Protein AF-A0A7C7QAI0-F1 (afdb_monomer)

Foldseek 3Di:
DLLVVLVVCLVVFQLLSSLVSLLVLLQVLLQVLCCVPVVDRDPDSQSLVSCVVVVHDPLLNVLSVLSGCCVQCVVCVVPDDDDSSVSGGSVSSVSSSVSSVVSNVRSVVSVVD

Sequence (113 aa):
EDLETARVLLEAERYYASVFFSQQAAEKALKALYVHKRRELPKTHNLVELAIDLEASERVMEAAQELTPNYLVTRYVNAAAGVPAQMYNSRSAKMHLDCAEAVMQWTRKSLLK

Secondary structure (DSSP, 8-state):
-HHHHHHHHHHTT-HHHHHHHHHHHHHHHHHHHHHHHHSS------HHHHHHHTT--HHHHHHHHHHSTHHHHHHHTTS----GGGS--HHHHHHHHHHHHHHHHHHHHHH--

Structure (mmCIF, N/CA/C/O backbone):
data_AF-A0A7C7QAI0-F1
#
_entry.id   AF-A0A7C7QAI0-F1
#
loop_
_atom_site.group_PDB
_atom_site.id
_atom_site.type_symbol
_atom_site.label_atom_id
_atom_site.label_alt_id
_atom_site.label_comp_id
_atom_site.label_asym_id
_atom_site.label_entity_id
_atom_site.label_seq_id
_atom_site.pdbx_PDB_ins_code
_atom_site.Cartn_x
_atom_site.Cartn_y
_atom_site.Cartn_z
_atom_site.occupancy
_atom_site.B_iso_or_equiv
_atom_site.auth_seq_id
_atom_site.auth_comp_id
_atom_site.auth_asym_id
_atom_site.auth_atom_id
_atom_site.pdbx_PDB_model_num
ATOM 1 N N . GLU A 1 1 ? -7.937 3.020 -7.095 1.00 89.62 1 GLU A N 1
ATOM 2 C CA . GLU A 1 1 ? -7.115 3.726 -8.088 1.00 89.62 1 GLU A CA 1
ATOM 3 C C . GLU A 1 1 ? -5.650 3.338 -7.939 1.00 89.62 1 GLU A C 1
ATOM 5 O O . GLU A 1 1 ? -5.188 2.590 -8.780 1.00 89.62 1 GLU A O 1
ATOM 10 N N . ASP A 1 2 ? -4.966 3.67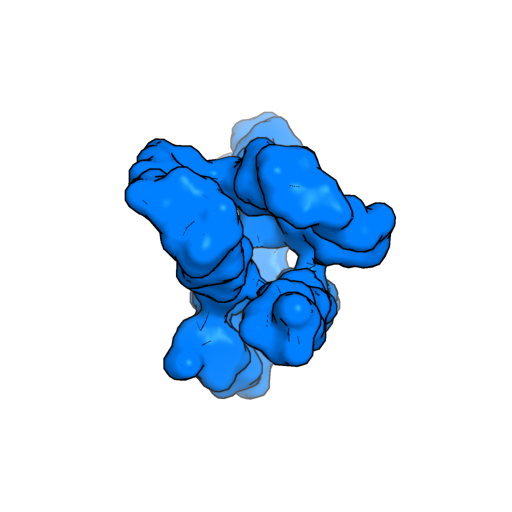2 -6.835 1.00 96.69 2 ASP A N 1
ATOM 11 C CA . ASP A 1 2 ? -3.515 3.413 -6.696 1.00 96.69 2 ASP A CA 1
ATOM 12 C C . ASP A 1 2 ? -3.096 1.946 -6.880 1.00 96.69 2 ASP A C 1
ATOM 14 O O . ASP A 1 2 ? -2.099 1.672 -7.535 1.00 96.69 2 ASP A O 1
ATOM 18 N N . LEU A 1 3 ? -3.871 0.990 -6.355 1.00 97.56 3 LEU A N 1
ATOM 19 C CA . LEU A 1 3 ? -3.573 -0.438 -6.518 1.00 97.56 3 LEU A CA 1
ATOM 20 C C . LEU A 1 3 ? -3.636 -0.883 -7.990 1.00 97.56 3 LEU A C 1
ATOM 22 O O . LEU A 1 3 ? -2.843 -1.711 -8.426 1.00 97.56 3 LEU A O 1
ATOM 26 N N . GLU A 1 4 ? -4.574 -0.319 -8.754 1.00 98.38 4 GLU A N 1
ATOM 27 C CA . GLU A 1 4 ? -4.683 -0.591 -10.189 1.00 98.38 4 GLU A CA 1
ATOM 28 C C . GLU A 1 4 ? -3.507 0.032 -10.935 1.00 98.38 4 GLU A C 1
ATOM 30 O O . GLU A 1 4 ? -2.851 -0.631 -11.731 1.00 98.38 4 GLU A O 1
ATOM 35 N N . THR A 1 5 ? -3.177 1.282 -10.603 1.00 98.00 5 THR A N 1
ATOM 36 C CA . THR A 1 5 ? -2.000 1.971 -11.134 1.00 98.00 5 THR A CA 1
ATOM 37 C C . THR A 1 5 ? -0.727 1.169 -10.870 1.00 98.00 5 THR A C 1
ATOM 39 O O . THR A 1 5 ? 0.085 0.994 -11.776 1.00 98.00 5 THR A O 1
ATOM 42 N N . ALA A 1 6 ? -0.564 0.621 -9.662 1.00 97.44 6 ALA A N 1
ATOM 43 C CA . ALA A 1 6 ? 0.559 -0.243 -9.324 1.00 97.44 6 ALA A CA 1
ATOM 44 C C . ALA A 1 6 ? 0.621 -1.489 -10.223 1.00 97.44 6 ALA A C 1
ATOM 46 O O . ALA A 1 6 ? 1.691 -1.804 -10.741 1.00 97.44 6 ALA A O 1
ATOM 47 N N . ARG A 1 7 ? -0.517 -2.154 -10.467 1.00 98.50 7 ARG A N 1
ATOM 48 C CA . ARG A 1 7 ? -0.594 -3.328 -11.350 1.00 98.50 7 ARG A CA 1
ATOM 49 C C . ARG A 1 7 ? -0.212 -2.997 -12.794 1.00 98.50 7 ARG A C 1
ATOM 51 O O . ARG A 1 7 ? 0.657 -3.660 -13.352 1.00 98.50 7 ARG A O 1
ATOM 58 N N . VAL A 1 8 ? -0.779 -1.933 -13.360 1.00 98.62 8 VAL A N 1
ATOM 59 C CA . VAL A 1 8 ? -0.459 -1.479 -14.726 1.00 98.62 8 VAL A CA 1
ATOM 60 C C . VAL A 1 8 ? 1.030 -1.144 -14.864 1.00 98.62 8 VAL A C 1
ATOM 62 O O . VAL A 1 8 ? 1.670 -1.484 -15.856 1.00 98.62 8 VAL A O 1
ATOM 65 N N . LEU A 1 9 ? 1.616 -0.496 -13.856 1.00 96.75 9 LEU A N 1
ATOM 66 C CA . LEU A 1 9 ? 3.035 -0.140 -13.868 1.00 96.75 9 LEU A CA 1
ATOM 67 C C . LEU A 1 9 ? 3.954 -1.354 -13.718 1.00 96.75 9 LEU A C 1
ATOM 69 O O . LEU A 1 9 ? 5.049 -1.339 -14.277 1.00 96.75 9 LEU A O 1
ATOM 73 N N . LEU A 1 10 ? 3.531 -2.393 -12.996 1.00 96.88 10 LEU A N 1
ATOM 74 C CA . LEU A 1 10 ? 4.254 -3.660 -12.931 1.00 96.88 10 LEU A CA 1
ATOM 75 C C . LEU A 1 10 ? 4.325 -4.319 -14.313 1.00 96.88 10 LEU A C 1
ATOM 77 O O . LEU A 1 10 ? 5.407 -4.716 -14.739 1.00 96.88 10 LEU A O 1
ATOM 81 N N . GLU A 1 11 ? 3.192 -4.389 -15.015 1.00 97.88 11 GLU A N 1
ATOM 82 C CA . GLU A 1 11 ? 3.090 -4.948 -16.370 1.00 97.88 11 GLU A CA 1
ATOM 83 C C . GLU A 1 11 ? 3.892 -4.134 -17.394 1.00 97.88 11 GLU A C 1
ATOM 85 O O . GLU A 1 11 ? 4.517 -4.698 -18.286 1.00 97.88 11 GLU A O 1
ATOM 90 N N . ALA A 1 12 ? 3.947 -2.810 -17.228 1.00 97.62 12 ALA A N 1
ATOM 91 C CA . ALA A 1 12 ? 4.758 -1.909 -18.049 1.00 97.62 12 ALA A CA 1
ATOM 92 C C . ALA A 1 12 ? 6.252 -1.866 -17.652 1.00 97.62 12 ALA A C 1
ATOM 94 O O . ALA A 1 12 ? 6.992 -0.977 -18.093 1.00 97.62 12 ALA A O 1
ATOM 95 N N . GLU A 1 13 ? 6.696 -2.770 -16.773 1.00 95.25 13 GLU A N 1
ATOM 96 C CA . GLU A 1 13 ? 8.069 -2.862 -16.259 1.00 95.25 13 GLU A CA 1
ATOM 97 C C . GLU A 1 13 ? 8.577 -1.567 -15.588 1.00 95.25 13 GLU A C 1
ATOM 99 O O . GLU A 1 13 ? 9.772 -1.278 -15.519 1.00 95.25 13 GLU A O 1
ATOM 104 N N . ARG A 1 14 ? 7.663 -0.744 -15.064 1.00 93.44 14 ARG A N 1
ATOM 105 C CA . ARG A 1 14 ? 7.957 0.474 -14.294 1.00 93.44 14 ARG A CA 1
ATOM 106 C C . ARG A 1 14 ? 7.986 0.155 -12.801 1.00 93.44 14 ARG A C 1
ATOM 108 O O . ARG A 1 14 ? 7.198 0.680 -12.017 1.00 93.44 14 ARG A O 1
ATOM 115 N N . TYR A 1 15 ? 8.929 -0.699 -12.403 1.00 90.81 15 TYR A N 1
ATOM 116 C CA . TYR A 1 15 ? 8.976 -1.323 -11.074 1.00 90.81 15 TYR A CA 1
ATOM 117 C C . TYR A 1 15 ? 8.995 -0.334 -9.905 1.00 90.81 15 TYR A C 1
ATOM 119 O O . TYR A 1 15 ? 8.223 -0.489 -8.965 1.00 90.81 15 TYR A O 1
ATOM 127 N N . TYR A 1 16 ? 9.813 0.718 -9.977 1.00 89.88 16 TYR A N 1
ATOM 128 C CA . TYR A 1 16 ? 9.840 1.757 -8.940 1.00 89.88 16 TYR A CA 1
ATOM 129 C C . TYR A 1 16 ? 8.471 2.418 -8.744 1.00 89.88 16 TYR A C 1
ATOM 131 O O . TYR A 1 16 ? 8.001 2.577 -7.619 1.00 89.88 16 TYR A O 1
ATOM 139 N N . ALA A 1 17 ? 7.811 2.772 -9.848 1.00 91.38 17 ALA A N 1
ATOM 140 C CA . ALA A 1 17 ? 6.510 3.419 -9.797 1.00 91.38 17 ALA A CA 1
ATOM 141 C C . ALA A 1 17 ? 5.434 2.438 -9.293 1.00 91.38 17 ALA A C 1
ATOM 143 O O . ALA A 1 17 ? 4.621 2.808 -8.452 1.00 91.38 17 ALA A O 1
ATOM 144 N N . SER A 1 18 ? 5.483 1.169 -9.715 1.00 95.12 18 SER A N 1
ATOM 145 C CA . SER A 1 18 ? 4.633 0.102 -9.166 1.00 95.12 18 SER A CA 1
ATOM 146 C C . SER A 1 18 ? 4.764 -0.011 -7.645 1.00 95.12 18 SER A C 1
ATOM 148 O O . SER A 1 18 ? 3.754 -0.108 -6.948 1.00 95.12 18 SER A O 1
ATOM 150 N N . VAL A 1 19 ? 5.988 0.014 -7.115 1.00 93.69 19 VAL A N 1
ATOM 151 C CA . VAL A 1 19 ? 6.238 -0.050 -5.668 1.00 93.69 19 VAL A CA 1
ATOM 152 C C . VAL A 1 19 ? 5.689 1.183 -4.955 1.00 93.69 19 VAL A C 1
ATOM 154 O O . VAL A 1 19 ? 4.978 1.046 -3.960 1.00 93.69 19 VAL A O 1
ATOM 157 N N . PHE A 1 20 ? 5.948 2.376 -5.493 1.00 92.75 20 PHE A N 1
ATOM 158 C CA . PHE A 1 20 ? 5.426 3.623 -4.941 1.00 92.75 20 PHE A CA 1
ATOM 159 C C . PHE A 1 20 ? 3.895 3.597 -4.825 1.00 92.75 20 PHE A C 1
ATOM 161 O O . PHE A 1 20 ? 3.344 3.858 -3.756 1.00 92.75 20 PHE A O 1
ATOM 168 N N . PHE A 1 21 ? 3.195 3.208 -5.893 1.00 95.88 21 PHE A N 1
ATOM 169 C CA . PHE A 1 21 ? 1.735 3.133 -5.871 1.00 95.88 21 PHE A CA 1
ATOM 170 C C . PHE A 1 21 ? 1.198 1.992 -4.994 1.00 95.88 21 PHE A C 1
ATOM 172 O O . PHE A 1 21 ? 0.111 2.122 -4.432 1.00 95.88 21 PHE A O 1
ATOM 179 N N . SER A 1 22 ? 1.966 0.916 -4.798 1.00 97.06 22 SER A N 1
ATOM 180 C CA . SER A 1 22 ? 1.622 -0.141 -3.835 1.00 97.06 22 SER A CA 1
ATOM 181 C C . SER A 1 22 ? 1.628 0.397 -2.400 1.00 97.06 22 SER A C 1
ATOM 183 O O . SER A 1 22 ? 0.670 0.187 -1.652 1.00 97.06 22 SER A O 1
ATOM 185 N N . GLN A 1 23 ? 2.656 1.170 -2.032 1.00 95.88 23 GLN A N 1
ATOM 186 C CA . GLN A 1 23 ? 2.715 1.842 -0.731 1.00 95.88 23 GLN A CA 1
ATOM 187 C C . GLN A 1 23 ? 1.559 2.840 -0.568 1.00 95.88 23 GLN A C 1
ATOM 189 O O . GLN A 1 23 ? 0.872 2.803 0.453 1.00 95.88 23 GLN A O 1
ATOM 194 N N . GLN A 1 24 ? 1.280 3.668 -1.583 1.00 96.19 24 GLN A N 1
ATOM 195 C CA . GLN A 1 24 ? 0.179 4.641 -1.543 1.00 96.19 24 GLN A C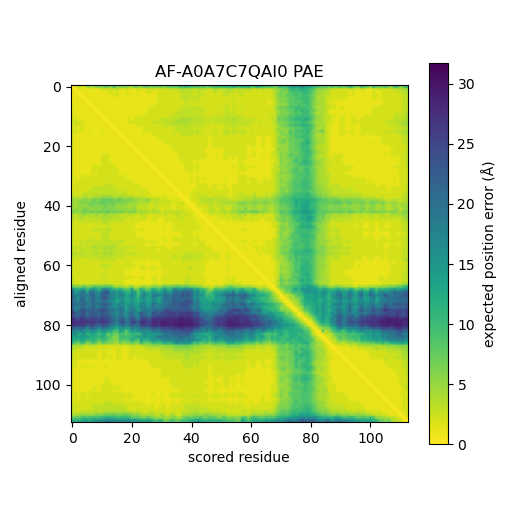A 1
ATOM 196 C C . GLN A 1 24 ? -1.188 3.970 -1.376 1.00 96.19 24 GLN A C 1
ATOM 198 O O . GLN A 1 24 ? -2.019 4.445 -0.599 1.00 96.19 24 GLN A O 1
ATOM 203 N N . ALA A 1 25 ? -1.421 2.850 -2.067 1.00 97.81 25 ALA A N 1
ATOM 204 C CA . ALA A 1 25 ? -2.653 2.082 -1.940 1.00 97.81 25 ALA A CA 1
ATOM 205 C C . ALA A 1 25 ? -2.863 1.594 -0.500 1.00 97.81 25 ALA A C 1
ATOM 207 O O . ALA A 1 25 ? -3.932 1.806 0.076 1.00 97.81 25 ALA A O 1
ATOM 208 N N . ALA A 1 26 ? -1.837 0.983 0.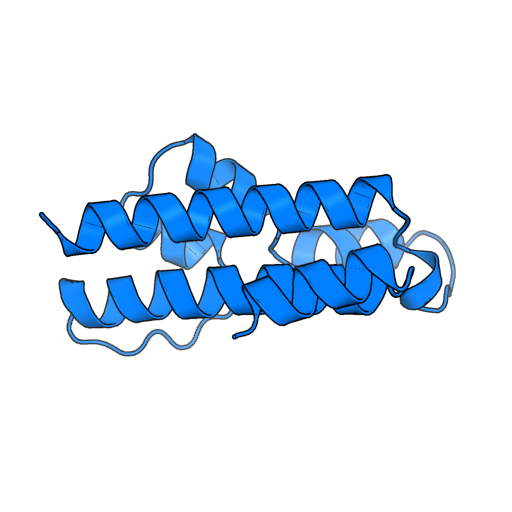096 1.00 97.94 26 ALA A N 1
ATOM 2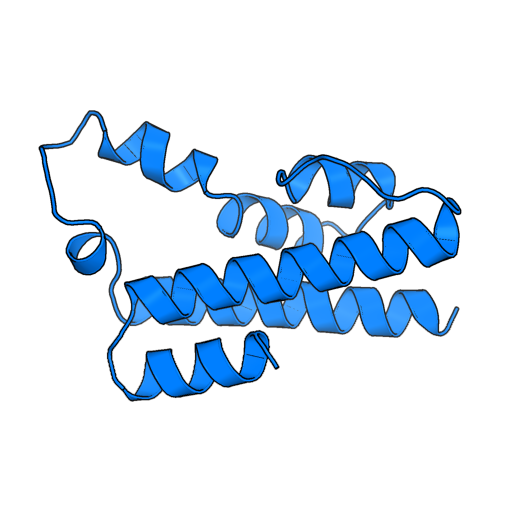09 C CA . ALA A 1 26 ? -1.893 0.491 1.468 1.00 97.94 26 ALA A CA 1
ATOM 210 C C . ALA A 1 26 ? -2.046 1.625 2.493 1.00 97.94 26 ALA A C 1
ATOM 212 O O . ALA A 1 26 ? -2.886 1.526 3.388 1.00 97.94 26 ALA A O 1
ATOM 213 N N . GLU A 1 27 ? -1.294 2.720 2.342 1.00 97.19 27 GLU A N 1
ATOM 214 C CA . GLU A 1 27 ? -1.371 3.879 3.233 1.00 97.19 27 GLU A CA 1
ATOM 215 C C . GLU A 1 27 ? -2.786 4.461 3.255 1.00 97.19 27 GLU A C 1
ATOM 217 O O . GLU A 1 27 ? -3.392 4.590 4.319 1.00 97.19 27 GLU A O 1
ATOM 222 N N . LYS A 1 28 ? -3.353 4.764 2.082 1.00 97.06 28 LYS A N 1
ATOM 223 C CA . LYS A 1 28 ? -4.703 5.334 1.984 1.00 97.06 28 LYS A CA 1
ATOM 224 C C . LYS A 1 28 ? -5.752 4.391 2.568 1.00 97.06 28 LYS A C 1
ATOM 226 O O . LYS A 1 28 ? -6.673 4.852 3.239 1.00 97.06 28 LYS A O 1
ATOM 231 N N . ALA A 1 29 ? -5.600 3.081 2.373 1.00 97.69 29 ALA A N 1
ATOM 232 C CA . ALA A 1 29 ? -6.504 2.085 2.935 1.00 97.69 29 ALA A CA 1
ATOM 233 C C . ALA A 1 29 ? -6.466 2.052 4.468 1.00 97.69 29 ALA A C 1
ATOM 235 O O . ALA A 1 29 ? -7.516 2.069 5.114 1.00 97.69 29 ALA A O 1
ATOM 236 N N . LEU A 1 30 ? -5.264 2.024 5.054 1.00 97.69 30 LEU A N 1
ATOM 237 C CA . LEU A 1 30 ? -5.085 2.046 6.505 1.00 97.69 30 LEU A CA 1
ATOM 238 C C . LEU A 1 30 ? -5.601 3.359 7.095 1.00 97.69 30 LEU A C 1
ATOM 240 O O . LEU A 1 30 ? -6.357 3.332 8.062 1.00 97.69 30 LEU A O 1
ATOM 244 N N . LYS A 1 31 ? -5.287 4.503 6.475 1.00 97.12 31 LYS A N 1
ATOM 245 C CA . LYS A 1 31 ? -5.791 5.814 6.910 1.00 97.12 31 LYS A CA 1
ATOM 246 C C . LYS A 1 31 ? -7.312 5.908 6.838 1.00 97.12 31 LYS A C 1
ATOM 248 O O . LYS A 1 31 ? -7.922 6.441 7.759 1.00 97.12 31 LYS A O 1
ATOM 253 N N . ALA A 1 32 ? -7.939 5.365 5.796 1.00 96.81 32 ALA A N 1
ATOM 254 C CA . ALA A 1 32 ? -9.396 5.327 5.693 1.00 96.81 32 ALA A CA 1
ATOM 255 C C . ALA A 1 32 ? -10.024 4.522 6.844 1.00 96.81 32 ALA A C 1
ATOM 257 O O . ALA A 1 32 ? -10.976 4.985 7.475 1.00 96.81 32 ALA A O 1
ATOM 258 N N . LEU A 1 33 ? -9.460 3.352 7.167 1.00 97.19 33 LEU A N 1
ATOM 259 C CA . LEU A 1 33 ? -9.901 2.564 8.319 1.00 97.19 33 LEU A CA 1
ATOM 260 C C . LEU A 1 33 ? -9.652 3.297 9.647 1.00 97.19 33 LEU A C 1
ATOM 262 O O . LEU A 1 33 ? -10.499 3.252 10.538 1.00 97.19 33 LEU A O 1
ATOM 266 N N . TYR A 1 34 ? -8.526 3.999 9.770 1.00 97.50 34 TYR A N 1
ATOM 267 C CA . TYR A 1 34 ? -8.191 4.815 10.937 1.00 97.50 34 TYR A CA 1
ATOM 268 C C . TYR A 1 34 ? -9.228 5.909 11.168 1.00 97.50 34 TYR A C 1
ATOM 270 O O . TYR A 1 34 ? -9.799 5.990 12.251 1.00 97.50 34 TYR A O 1
ATOM 278 N N . VAL A 1 35 ? -9.555 6.686 10.134 1.00 96.88 35 VAL A N 1
ATOM 279 C CA . VAL A 1 35 ? -10.598 7.719 10.199 1.00 96.88 35 VAL A CA 1
ATOM 280 C C . VAL A 1 35 ? -11.947 7.105 10.574 1.00 96.88 35 VAL A C 1
ATOM 282 O O . VAL A 1 35 ? -12.672 7.665 11.397 1.00 96.88 35 VAL A O 1
ATOM 285 N N . HIS A 1 36 ? -12.282 5.937 10.021 1.00 95.69 36 HIS A N 1
ATOM 286 C CA . HIS A 1 36 ? -13.526 5.242 10.342 1.00 95.69 36 HIS A CA 1
ATOM 287 C C . HIS A 1 36 ? -13.607 4.832 11.824 1.00 95.69 36 HIS A C 1
ATOM 289 O O . HIS A 1 36 ? -14.619 5.101 12.472 1.00 95.69 36 HIS A O 1
ATOM 295 N N . LYS A 1 37 ? -12.545 4.220 12.368 1.00 95.06 37 LYS A N 1
ATOM 296 C CA . LYS A 1 37 ? -12.521 3.678 13.739 1.00 95.06 37 LYS A CA 1
ATOM 297 C C . LYS A 1 37 ? -12.219 4.717 14.821 1.00 95.06 37 LYS A C 1
ATOM 299 O O . LYS A 1 37 ? -12.794 4.651 15.901 1.00 95.06 37 LYS A O 1
ATOM 304 N N . ARG A 1 38 ? -11.294 5.641 14.559 1.00 93.75 38 ARG A N 1
ATOM 305 C CA . ARG A 1 38 ? -10.755 6.594 15.545 1.00 93.75 38 ARG A CA 1
ATOM 306 C C . ARG A 1 38 ? -11.324 8.005 15.399 1.00 93.75 38 ARG A C 1
ATOM 308 O O . ARG A 1 38 ? -11.157 8.803 16.307 1.00 93.75 38 ARG A O 1
ATOM 315 N N . ARG A 1 39 ? -12.014 8.314 14.290 1.00 93.81 39 ARG A N 1
ATOM 316 C CA . ARG A 1 39 ? -12.550 9.659 13.973 1.00 93.81 39 ARG A CA 1
ATOM 317 C C . ARG A 1 39 ? -11.482 10.754 13.890 1.00 93.81 39 ARG A C 1
ATOM 319 O O . ARG A 1 39 ? -11.795 11.936 13.978 1.00 93.81 39 ARG A O 1
ATOM 326 N N . GLU A 1 40 ? -10.244 10.354 13.630 1.00 92.94 40 GLU A N 1
ATOM 327 C CA . GLU A 1 40 ? -9.08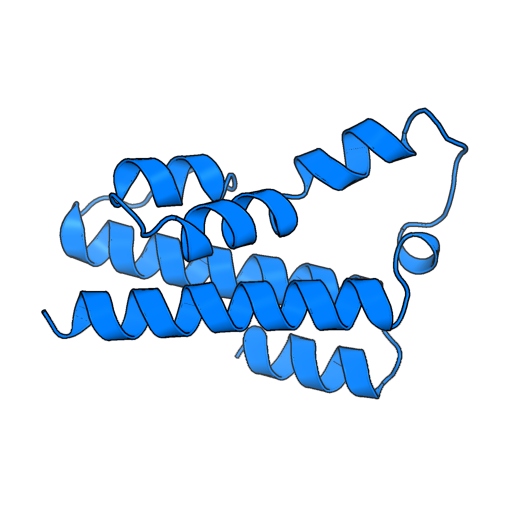9 11.234 13.494 1.00 92.94 40 GLU A CA 1
ATOM 328 C C . GLU A 1 40 ? -8.367 10.971 12.175 1.00 92.94 40 GLU A C 1
ATOM 330 O O . GLU A 1 40 ? -8.363 9.849 11.665 1.00 92.94 40 GLU A O 1
ATOM 335 N N . LEU A 1 41 ? -7.746 12.015 11.620 1.00 92.56 41 LEU A N 1
ATOM 336 C CA . LEU A 1 41 ? -6.912 11.907 10.428 1.00 92.56 41 LEU A CA 1
ATOM 337 C C . LEU A 1 41 ? -5.443 11.731 10.847 1.00 92.56 41 LEU A C 1
ATOM 339 O O . LEU A 1 41 ? -4.823 12.708 11.282 1.00 92.56 41 LEU A O 1
ATOM 343 N N . PRO A 1 42 ? -4.858 10.531 10.703 1.00 92.25 42 PRO A N 1
ATOM 344 C CA . PRO A 1 42 ? -3.476 10.302 11.102 1.00 92.25 42 PRO A CA 1
ATOM 345 C C . PRO A 1 42 ? -2.504 11.049 10.175 1.00 92.25 42 PRO A C 1
ATOM 347 O O . PRO A 1 42 ? -2.619 11.003 8.946 1.00 92.25 42 PRO A O 1
ATOM 350 N N . LYS A 1 43 ? -1.504 11.709 10.770 1.00 91.56 43 LYS A N 1
ATOM 351 C CA . LYS A 1 43 ? -0.484 12.518 10.069 1.00 91.56 43 LYS A CA 1
ATOM 352 C C . LYS A 1 43 ? 0.849 11.784 9.863 1.00 91.56 43 LYS A C 1
ATOM 354 O O . LYS A 1 43 ? 1.878 12.425 9.684 1.00 91.56 43 LYS A O 1
ATOM 359 N N . THR A 1 44 ? 0.838 10.454 9.901 1.00 89.88 44 THR A N 1
ATOM 360 C CA . THR A 1 44 ? 2.018 9.610 9.655 1.00 89.88 44 THR A CA 1
ATOM 361 C C . THR A 1 44 ? 1.963 8.981 8.261 1.00 89.88 44 THR A C 1
ATOM 363 O O . THR A 1 44 ? 0.882 8.786 7.702 1.00 89.88 44 THR A O 1
ATOM 366 N N . HIS A 1 45 ? 3.126 8.6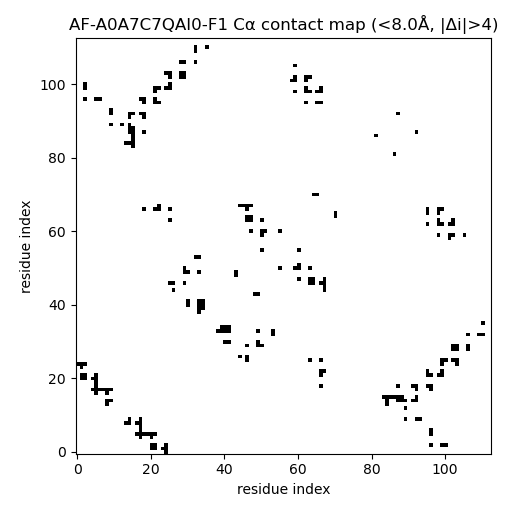71 7.697 1.00 89.88 45 HIS A N 1
ATOM 367 C CA . HIS A 1 45 ? 3.284 7.841 6.493 1.00 89.88 45 HIS A CA 1
ATOM 368 C C . HIS A 1 45 ? 3.870 6.463 6.827 1.00 89.88 45 HIS A C 1
ATOM 370 O O . HIS A 1 45 ? 4.168 5.673 5.935 1.00 89.88 45 HIS A O 1
ATOM 376 N N . ASN A 1 46 ? 4.062 6.174 8.115 1.00 92.38 46 ASN A N 1
ATOM 377 C CA . ASN A 1 46 ? 4.555 4.893 8.578 1.00 92.38 46 ASN A CA 1
ATOM 378 C C . ASN A 1 46 ? 3.388 3.903 8.661 1.00 92.38 46 ASN A C 1
ATOM 380 O O . ASN A 1 46 ? 2.496 4.036 9.501 1.00 92.38 46 ASN A O 1
ATOM 384 N N . LEU A 1 47 ? 3.380 2.907 7.774 1.00 95.75 47 LEU A N 1
ATOM 385 C CA . LEU A 1 47 ? 2.297 1.926 7.724 1.00 95.75 47 LEU A CA 1
ATOM 386 C C . LEU A 1 47 ? 2.323 1.014 8.953 1.00 95.75 47 LEU A C 1
ATOM 388 O O . LEU A 1 47 ? 1.270 0.527 9.352 1.00 95.75 47 LEU A O 1
ATOM 392 N N . VAL A 1 48 ? 3.498 0.798 9.555 1.00 95.88 48 VAL A N 1
ATOM 393 C CA . VAL A 1 48 ? 3.652 -0.027 10.761 1.00 95.88 48 VAL A CA 1
ATOM 394 C C . VAL A 1 48 ? 2.959 0.639 11.945 1.00 95.88 48 VAL A C 1
ATOM 396 O O . VAL A 1 48 ? 2.180 -0.014 12.628 1.00 95.88 48 VAL A O 1
ATOM 399 N N . GLU A 1 49 ? 3.162 1.946 12.141 1.00 95.00 49 GLU A N 1
ATOM 400 C CA . GLU A 1 49 ? 2.454 2.718 13.177 1.00 95.00 49 GLU A CA 1
ATOM 401 C C . GLU A 1 49 ? 0.934 2.618 12.996 1.00 95.00 49 GLU A C 1
ATOM 403 O O . GLU A 1 49 ? 0.218 2.261 13.928 1.00 95.00 49 GLU A O 1
ATOM 408 N N . LEU A 1 50 ? 0.444 2.831 11.769 1.00 96.62 50 LEU A N 1
ATOM 409 C CA . LEU A 1 50 ? -0.984 2.701 11.466 1.00 96.62 50 LEU A CA 1
ATOM 410 C C . LEU A 1 50 ? -1.507 1.285 11.739 1.00 96.62 50 LEU A C 1
ATOM 412 O O . LEU A 1 50 ? -2.606 1.129 12.265 1.00 96.62 50 LEU A O 1
ATOM 416 N N . ALA A 1 51 ? -0.751 0.251 11.367 1.00 97.12 51 ALA A N 1
ATOM 417 C CA . ALA A 1 51 ? -1.139 -1.141 11.565 1.00 97.12 51 ALA A CA 1
ATOM 418 C C . ALA A 1 51 ? -1.182 -1.526 13.053 1.00 97.12 51 ALA A C 1
ATOM 420 O O . ALA A 1 51 ? -2.082 -2.268 13.448 1.00 97.12 51 ALA A O 1
ATOM 421 N N . ILE A 1 52 ? -0.256 -1.010 13.871 1.00 96.75 52 ILE A N 1
ATOM 422 C CA . ILE A 1 52 ? -0.233 -1.224 15.327 1.00 96.75 52 ILE A CA 1
ATOM 423 C C . ILE A 1 52 ? -1.468 -0.583 15.960 1.00 96.75 52 ILE A C 1
ATOM 425 O O . ILE A 1 52 ? -2.230 -1.267 16.641 1.00 96.75 52 ILE A O 1
ATOM 429 N N . ASP A 1 53 ? -1.719 0.693 15.668 1.00 96.25 53 ASP A N 1
ATOM 430 C CA . ASP A 1 53 ? -2.855 1.444 16.216 1.00 96.25 53 ASP A CA 1
ATOM 431 C C . ASP A 1 53 ? -4.219 0.850 15.831 1.00 96.25 53 ASP A C 1
ATOM 433 O O . ASP A 1 53 ? -5.225 1.033 16.526 1.00 96.25 53 ASP A O 1
ATOM 437 N N . LEU A 1 54 ? -4.272 0.173 14.683 1.00 96.62 54 LEU A N 1
ATOM 438 C CA . LEU A 1 54 ? -5.461 -0.495 14.164 1.00 96.62 54 LEU A CA 1
ATOM 439 C C . LEU A 1 54 ? -5.593 -1.956 14.612 1.00 96.62 54 LEU A C 1
ATOM 441 O O . LEU A 1 54 ? -6.566 -2.604 14.207 1.00 96.62 54 LEU A O 1
ATOM 445 N N . GLU A 1 55 ? -4.645 -2.453 15.414 1.00 96.75 55 GLU A N 1
ATOM 446 C CA . GLU A 1 55 ? -4.575 -3.838 15.893 1.00 96.75 55 GLU A CA 1
ATOM 447 C C . GLU A 1 55 ? -4.662 -4.832 14.724 1.00 96.75 55 GLU A C 1
ATOM 449 O O . GLU A 1 55 ? -5.472 -5.764 14.692 1.00 96.75 55 GLU A O 1
ATOM 454 N N . ALA A 1 56 ? -3.869 -4.565 13.684 1.00 97.25 56 ALA A N 1
ATOM 455 C CA . ALA A 1 56 ? -3.901 -5.340 12.459 1.00 97.25 56 ALA A CA 1
ATOM 456 C C . ALA A 1 56 ? -3.376 -6.768 12.651 1.00 97.25 56 ALA A C 1
ATOM 458 O O . ALA A 1 56 ? -2.559 -7.052 13.523 1.00 97.25 56 ALA A O 1
ATOM 459 N N . SER A 1 57 ? -3.829 -7.687 11.792 1.00 96.31 57 SER A N 1
ATOM 460 C CA . SER A 1 57 ? -3.319 -9.063 11.788 1.00 96.31 57 SER A CA 1
ATOM 461 C C . SER A 1 57 ? -1.822 -9.102 11.474 1.00 96.31 57 SER A C 1
ATOM 463 O O . SER A 1 57 ? -1.352 -8.276 10.693 1.00 96.31 57 SER A O 1
ATOM 465 N N . GLU A 1 58 ? -1.121 -10.129 11.949 1.00 96.69 58 GLU A N 1
ATOM 466 C CA . GLU A 1 58 ? 0.311 -10.359 11.693 1.00 96.69 58 GLU A CA 1
ATOM 467 C C . GLU A 1 58 ? 0.692 -10.206 10.211 1.00 96.69 58 GLU A C 1
ATOM 469 O O . GLU A 1 58 ? 1.567 -9.417 9.874 1.00 96.69 58 GLU A O 1
ATOM 474 N N . ARG A 1 59 ? -0.077 -10.813 9.297 1.00 96.94 59 ARG A N 1
ATOM 475 C CA . ARG A 1 59 ? 0.134 -10.678 7.843 1.00 96.94 59 ARG A CA 1
ATOM 476 C C . ARG A 1 59 ? 0.113 -9.228 7.335 1.00 96.94 59 ARG A C 1
ATOM 478 O O . ARG A 1 59 ? 0.802 -8.886 6.380 1.00 96.94 59 ARG A O 1
ATOM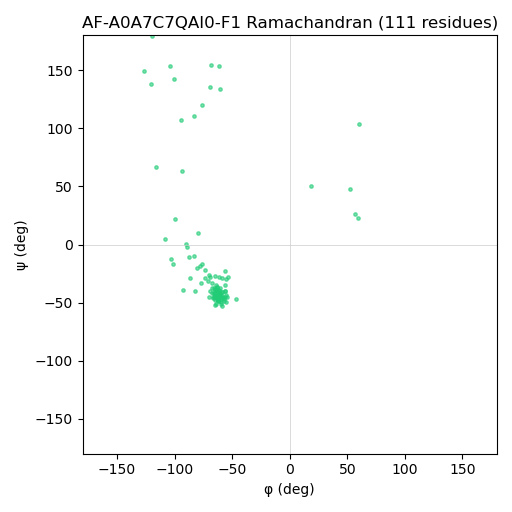 485 N N . VAL A 1 60 ? -0.721 -8.374 7.926 1.00 98.12 60 VAL A N 1
ATOM 486 C CA . VAL A 1 60 ? -0.799 -6.947 7.566 1.00 98.12 60 VAL A CA 1
ATOM 487 C C . VAL A 1 60 ? 0.366 -6.183 8.172 1.00 98.12 60 VAL A C 1
ATOM 489 O O . VAL A 1 60 ? 0.862 -5.258 7.540 1.00 98.12 60 VAL A O 1
ATOM 492 N N . MET A 1 61 ? 0.824 -6.587 9.356 1.00 97.31 61 MET A N 1
ATOM 493 C CA . MET A 1 61 ? 2.020 -6.028 9.975 1.00 97.31 61 MET A CA 1
ATOM 494 C C . MET A 1 61 ? 3.261 -6.287 9.116 1.00 97.31 61 MET A C 1
ATOM 496 O O . MET A 1 61 ? 4.005 -5.356 8.822 1.00 97.31 61 MET A O 1
ATOM 500 N N . GLU A 1 62 ? 3.446 -7.522 8.647 1.00 95.38 62 GLU A N 1
ATOM 501 C CA . GLU A 1 62 ? 4.531 -7.889 7.729 1.00 95.38 62 GLU A CA 1
ATOM 502 C C . GLU A 1 62 ? 4.452 -7.088 6.421 1.00 95.38 62 GLU A C 1
ATOM 504 O O . GLU A 1 62 ? 5.436 -6.493 5.984 1.00 95.38 62 GLU A O 1
ATOM 509 N N . ALA A 1 63 ? 3.256 -6.993 5.829 1.00 96.94 63 ALA A N 1
ATOM 510 C CA . ALA A 1 63 ? 3.037 -6.196 4.625 1.00 96.94 63 ALA A CA 1
ATOM 511 C C . ALA A 1 63 ? 3.337 -4.702 4.842 1.00 96.94 63 ALA A C 1
ATOM 513 O O . ALA A 1 63 ? 3.910 -4.054 3.970 1.00 96.94 63 ALA A O 1
ATOM 514 N N . ALA A 1 64 ? 2.969 -4.148 5.999 1.00 96.06 64 ALA A N 1
ATOM 515 C CA . ALA A 1 64 ? 3.249 -2.763 6.355 1.00 96.06 64 ALA A CA 1
ATOM 516 C C . ALA A 1 64 ? 4.753 -2.497 6.521 1.00 96.06 64 ALA A C 1
ATOM 518 O O . ALA A 1 64 ? 5.224 -1.432 6.116 1.00 96.06 64 ALA A O 1
ATOM 519 N N . GLN A 1 65 ? 5.505 -3.448 7.082 1.00 93.44 65 GLN A N 1
ATOM 520 C CA . GLN A 1 65 ? 6.962 -3.352 7.202 1.00 93.44 65 GLN A CA 1
ATOM 521 C C . GLN A 1 65 ? 7.634 -3.330 5.828 1.00 93.44 65 GLN A C 1
ATOM 523 O O . GLN A 1 65 ? 8.475 -2.466 5.590 1.00 93.44 65 GLN A O 1
ATOM 528 N N . GLU A 1 66 ? 7.217 -4.215 4.920 1.00 92.94 66 GLU A N 1
ATOM 529 C CA . GLU A 1 66 ? 7.765 -4.277 3.561 1.00 92.94 66 GLU A CA 1
ATOM 530 C C . GLU A 1 66 ? 7.450 -3.008 2.758 1.00 92.94 66 GLU A C 1
ATOM 532 O O . GLU A 1 66 ? 8.313 -2.445 2.094 1.00 92.94 66 GLU A O 1
ATOM 537 N N . LEU A 1 67 ? 6.215 -2.508 2.857 1.00 93.25 67 LEU A N 1
ATOM 538 C CA . LEU A 1 67 ? 5.771 -1.327 2.115 1.00 93.25 67 LEU A CA 1
ATOM 539 C C . LEU A 1 67 ? 6.297 -0.002 2.680 1.00 93.25 67 LEU A C 1
ATOM 541 O O . LEU A 1 67 ? 6.204 1.020 1.999 1.00 93.25 67 LEU A O 1
ATOM 545 N N . THR A 1 68 ? 6.799 0.030 3.917 1.00 85.31 68 THR A N 1
ATOM 546 C CA . THR A 1 68 ? 7.270 1.279 4.523 1.00 85.31 68 THR A CA 1
ATOM 547 C C . THR A 1 68 ? 8.639 1.664 3.937 1.00 85.31 68 THR A C 1
ATOM 549 O O . THR A 1 68 ? 9.615 0.934 4.127 1.00 85.31 68 THR A O 1
ATOM 552 N N . PRO A 1 69 ? 8.777 2.846 3.296 1.00 68.00 69 PRO A N 1
ATOM 553 C CA . PRO A 1 69 ? 9.988 3.246 2.562 1.00 68.00 69 PRO A CA 1
ATOM 554 C C . PRO A 1 69 ? 11.288 3.229 3.379 1.00 68.00 69 PRO A C 1
ATOM 556 O O . PRO A 1 69 ? 12.382 3.121 2.816 1.00 68.00 69 PRO A O 1
ATOM 559 N N . ASN A 1 70 ? 11.178 3.321 4.708 1.00 56.41 70 ASN A N 1
ATOM 560 C CA . ASN A 1 70 ? 12.311 3.312 5.631 1.00 56.41 70 ASN A CA 1
ATOM 561 C C . ASN A 1 70 ? 13.199 2.073 5.462 1.00 56.41 70 ASN A C 1
ATOM 563 O O . ASN A 1 70 ? 14.409 2.169 5.668 1.00 56.41 70 ASN A O 1
ATOM 567 N N . TYR A 1 71 ? 12.641 0.935 5.040 1.00 46.88 71 TYR A N 1
ATOM 568 C CA . TYR A 1 71 ? 13.412 -0.291 4.844 1.00 46.88 71 TYR A CA 1
ATOM 569 C C . TYR A 1 71 ? 14.414 -0.193 3.681 1.00 46.88 71 TYR A C 1
ATOM 571 O O . TYR A 1 71 ? 15.516 -0.739 3.754 1.00 46.88 71 TYR A O 1
ATOM 579 N N . LEU A 1 72 ? 14.074 0.555 2.629 1.00 47.88 72 LEU A N 1
ATOM 580 C CA . LEU A 1 72 ? 14.859 0.603 1.396 1.00 47.88 72 LEU A CA 1
ATOM 581 C C . LEU A 1 72 ? 15.870 1.744 1.400 1.00 47.88 72 LEU A C 1
ATOM 583 O O . LEU A 1 72 ? 17.017 1.540 1.015 1.00 47.88 72 LEU A O 1
ATOM 587 N N . VAL A 1 73 ? 15.506 2.911 1.935 1.00 51.78 73 VAL A N 1
ATOM 588 C CA . VAL A 1 73 ? 16.442 4.043 2.039 1.00 51.78 73 VAL A CA 1
ATOM 589 C C . VAL A 1 73 ? 17.570 3.729 3.029 1.00 51.78 73 VAL A C 1
ATOM 591 O O . VAL A 1 73 ? 18.733 3.968 2.730 1.00 51.78 73 VAL A O 1
ATOM 594 N N . THR A 1 74 ? 17.283 3.116 4.180 1.00 41.00 74 THR A N 1
ATOM 595 C CA . THR A 1 74 ? 18.319 2.863 5.203 1.00 41.00 74 THR A CA 1
ATOM 596 C C . THR A 1 74 ? 19.290 1.737 4.839 1.00 41.00 74 THR A C 1
ATOM 598 O O . THR A 1 74 ? 20.455 1.784 5.233 1.00 41.00 74 THR A O 1
ATOM 601 N N . ARG A 1 75 ? 18.852 0.749 4.047 1.00 46.81 75 ARG A N 1
ATOM 602 C CA . ARG A 1 75 ? 19.706 -0.360 3.590 1.00 46.81 75 ARG A CA 1
ATOM 603 C C . ARG A 1 75 ? 20.488 -0.044 2.316 1.00 46.81 75 ARG A C 1
ATOM 605 O O . ARG A 1 75 ? 21.590 -0.563 2.163 1.00 46.81 75 ARG A O 1
ATOM 612 N N . TYR A 1 76 ? 19.968 0.821 1.440 1.00 45.53 76 TYR A N 1
ATOM 613 C CA . TYR A 1 76 ? 20.613 1.154 0.163 1.00 45.53 76 TYR A CA 1
ATOM 614 C C . TYR A 1 76 ? 21.364 2.493 0.144 1.00 45.53 76 TYR A C 1
ATOM 616 O O . TYR A 1 76 ? 22.235 2.662 -0.702 1.00 45.53 76 TYR A O 1
ATOM 624 N N . VAL A 1 77 ? 21.147 3.417 1.092 1.00 45.00 77 VAL A N 1
ATOM 625 C CA . VAL A 1 77 ? 21.963 4.652 1.175 1.00 45.00 77 VAL A CA 1
ATOM 626 C C . VAL A 1 77 ? 23.432 4.355 1.509 1.00 45.00 77 VAL A C 1
ATOM 628 O O . VAL A 1 77 ? 24.313 5.082 1.058 1.00 45.00 77 VAL A O 1
ATOM 631 N N . ASN A 1 78 ? 23.726 3.246 2.198 1.00 43.03 78 ASN A N 1
ATOM 632 C CA . ASN A 1 78 ? 25.107 2.790 2.411 1.00 43.03 78 ASN A CA 1
ATOM 633 C C . ASN A 1 78 ? 25.688 1.978 1.235 1.00 43.03 78 ASN A C 1
ATOM 635 O O . ASN A 1 78 ? 26.892 1.737 1.207 1.00 43.03 78 ASN A O 1
ATOM 639 N N . ALA A 1 79 ? 24.875 1.580 0.251 1.00 43.47 79 ALA A N 1
ATOM 640 C CA . ALA A 1 79 ? 25.292 0.780 -0.899 1.00 43.47 79 ALA A CA 1
ATOM 641 C C . ALA A 1 79 ? 25.125 1.578 -2.205 1.00 43.47 79 ALA A C 1
ATOM 643 O O . ALA A 1 79 ? 24.309 1.236 -3.049 1.00 43.47 79 ALA A O 1
ATOM 644 N N . ALA A 1 80 ? 25.930 2.636 -2.351 1.00 40.62 80 ALA A N 1
ATOM 645 C CA . ALA A 1 80 ? 26.226 3.336 -3.607 1.00 40.62 80 ALA A CA 1
ATOM 646 C C . ALA A 1 80 ? 25.035 3.973 -4.361 1.00 40.62 80 ALA A C 1
ATOM 648 O O . ALA A 1 80 ? 24.315 3.299 -5.079 1.00 40.62 80 ALA A O 1
ATOM 649 N N . ALA A 1 81 ? 24.908 5.303 -4.266 1.00 42.88 81 ALA A N 1
ATOM 650 C CA . ALA A 1 81 ? 24.496 6.262 -5.312 1.00 42.88 81 ALA A CA 1
ATOM 651 C C . ALA A 1 81 ? 23.747 5.745 -6.579 1.00 42.88 81 ALA A C 1
ATOM 653 O O . ALA A 1 81 ? 24.119 6.085 -7.702 1.00 42.88 81 ALA A O 1
ATOM 654 N N . GLY A 1 82 ? 22.689 4.948 -6.424 1.00 52.00 82 GLY A N 1
ATOM 655 C CA . GLY A 1 82 ? 21.901 4.392 -7.525 1.00 52.00 82 GLY A CA 1
ATOM 656 C C . GLY A 1 82 ? 20.603 5.165 -7.752 1.00 52.00 82 GLY A C 1
ATOM 657 O O . GLY A 1 82 ? 19.944 5.595 -6.806 1.00 52.00 82 GLY A O 1
ATOM 658 N N . VAL A 1 83 ? 20.204 5.331 -9.017 1.00 59.50 83 VAL A N 1
ATOM 659 C CA . VAL A 1 83 ? 18.904 5.922 -9.384 1.00 59.50 83 VAL A CA 1
ATOM 660 C C . VAL A 1 83 ? 17.780 5.042 -8.807 1.00 59.50 83 VAL A C 1
ATOM 662 O O . VAL A 1 83 ? 17.827 3.831 -9.018 1.00 59.50 83 VAL A O 1
ATOM 665 N N . PRO A 1 84 ? 16.733 5.585 -8.150 1.00 59.47 84 PRO A N 1
ATOM 666 C CA . PRO A 1 84 ? 15.687 4.782 -7.501 1.00 59.47 84 PRO A CA 1
ATOM 667 C C . PRO A 1 84 ? 15.001 3.733 -8.387 1.00 59.47 84 PRO A C 1
ATOM 669 O O . PRO A 1 84 ? 14.587 2.684 -7.899 1.00 59.47 84 PRO A O 1
ATOM 672 N N . ALA A 1 85 ? 14.939 3.976 -9.699 1.00 59.62 85 ALA A N 1
ATOM 673 C CA . ALA A 1 85 ? 14.462 3.014 -10.692 1.00 59.62 85 ALA A CA 1
ATOM 674 C C . ALA A 1 85 ? 15.260 1.696 -10.722 1.00 59.62 85 ALA A C 1
ATOM 676 O O . ALA A 1 85 ? 14.699 0.661 -11.061 1.00 59.62 85 ALA A O 1
ATOM 677 N N . GLN A 1 86 ? 16.543 1.724 -10.355 1.00 66.12 86 GLN A N 1
ATOM 678 C CA . GLN A 1 86 ? 17.443 0.567 -10.368 1.00 66.12 86 GLN A CA 1
ATOM 679 C C . GLN A 1 86 ? 17.387 -0.254 -9.071 1.00 66.12 86 GLN A C 1
ATOM 681 O O . GLN A 1 86 ? 17.915 -1.361 -9.034 1.00 66.12 86 GLN A O 1
ATOM 686 N N . MET A 1 87 ? 16.736 0.255 -8.016 1.00 72.62 87 MET A N 1
ATOM 687 C CA . MET A 1 87 ? 16.590 -0.470 -6.746 1.00 72.62 87 MET A CA 1
ATOM 688 C C . MET A 1 87 ? 15.511 -1.557 -6.796 1.00 72.62 87 MET A C 1
ATOM 690 O O . MET A 1 87 ? 15.504 -2.453 -5.955 1.00 72.62 87 MET A O 1
ATOM 694 N N . TYR A 1 88 ? 14.607 -1.493 -7.776 1.00 83.31 88 TYR A N 1
ATOM 695 C CA . TYR A 1 88 ? 13.464 -2.391 -7.867 1.00 83.31 88 TYR A CA 1
ATOM 696 C C . TYR A 1 88 ? 13.475 -3.189 -9.161 1.00 83.31 88 TYR A C 1
ATOM 698 O O . TYR A 1 88 ? 13.709 -2.661 -10.245 1.00 83.31 88 TYR A O 1
ATOM 706 N N . ASN A 1 89 ? 13.149 -4.468 -9.036 1.00 89.56 89 ASN A N 1
ATOM 707 C CA . ASN A 1 89 ? 12.943 -5.388 -10.142 1.00 89.56 89 ASN A CA 1
ATOM 708 C C . ASN A 1 89 ? 11.509 -5.937 -10.116 1.00 89.56 89 ASN A C 1
ATOM 710 O O . ASN A 1 89 ? 10.712 -5.621 -9.227 1.00 89.56 89 ASN A O 1
ATOM 714 N N . SER A 1 90 ? 11.185 -6.787 -11.087 1.00 94.19 90 SER A N 1
ATOM 715 C CA . SER A 1 90 ? 9.869 -7.424 -11.190 1.00 94.19 90 SER A CA 1
ATOM 716 C C . SER A 1 90 ? 9.482 -8.192 -9.926 1.00 94.19 90 SER A C 1
ATOM 718 O O . SER A 1 90 ? 8.340 -8.097 -9.481 1.00 94.19 90 SER A O 1
ATOM 720 N N . ARG A 1 91 ? 10.431 -8.901 -9.296 1.00 93.94 91 ARG A N 1
ATOM 721 C CA . ARG A 1 91 ? 10.191 -9.655 -8.057 1.00 93.94 91 ARG A CA 1
ATOM 722 C C . ARG A 1 91 ? 9.818 -8.722 -6.908 1.00 93.94 91 ARG A C 1
ATOM 724 O O . ARG A 1 91 ? 8.803 -8.956 -6.258 1.00 93.94 91 ARG A O 1
ATOM 731 N N . SER A 1 92 ? 10.607 -7.677 -6.660 1.00 90.81 92 SER A N 1
ATOM 732 C CA . SER A 1 92 ? 10.318 -6.733 -5.576 1.00 90.81 92 SER A CA 1
ATOM 733 C C . SER A 1 92 ? 9.010 -5.987 -5.826 1.00 90.81 92 SER A C 1
ATOM 735 O O . SER A 1 92 ? 8.211 -5.850 -4.908 1.00 90.81 92 SER A O 1
ATOM 737 N N . ALA A 1 93 ? 8.749 -5.561 -7.065 1.00 93.62 93 ALA A N 1
ATOM 738 C CA . ALA A 1 93 ? 7.519 -4.854 -7.405 1.00 93.62 93 ALA A CA 1
ATOM 739 C C . ALA A 1 93 ? 6.273 -5.741 -7.260 1.00 93.62 93 ALA A C 1
ATOM 741 O O . ALA A 1 93 ? 5.283 -5.300 -6.680 1.00 93.62 93 ALA A O 1
ATOM 742 N N . LYS A 1 94 ? 6.344 -7.010 -7.685 1.00 97.69 94 LYS A N 1
ATOM 743 C CA . LYS A 1 94 ? 5.266 -7.984 -7.469 1.00 97.69 94 LYS A CA 1
ATOM 744 C C . LYS A 1 94 ? 5.003 -8.219 -5.982 1.00 97.69 94 LYS A C 1
ATOM 746 O O . LYS A 1 94 ? 3.852 -8.212 -5.567 1.00 97.69 94 LYS A O 1
ATOM 751 N N . MET A 1 95 ? 6.059 -8.383 -5.187 1.00 96.56 95 MET A N 1
ATOM 752 C CA . MET A 1 95 ? 5.941 -8.562 -3.740 1.00 96.56 95 MET A CA 1
ATOM 753 C C . MET A 1 95 ? 5.276 -7.353 -3.065 1.00 96.56 95 MET A C 1
ATOM 755 O O . MET A 1 95 ? 4.359 -7.536 -2.274 1.00 96.56 95 MET A O 1
ATOM 759 N N . HIS A 1 96 ? 5.673 -6.125 -3.416 1.00 96.25 96 HIS A N 1
ATOM 760 C CA . HIS A 1 96 ? 5.040 -4.917 -2.873 1.00 96.25 96 HIS A CA 1
ATOM 761 C C . HIS A 1 96 ? 3.567 -4.819 -3.288 1.00 96.25 96 HIS A C 1
ATOM 763 O O . HIS A 1 96 ? 2.722 -4.479 -2.460 1.00 96.25 96 HIS A O 1
ATOM 769 N N . LEU A 1 97 ? 3.236 -5.167 -4.535 1.00 98.12 97 LEU A N 1
ATOM 770 C CA . LEU A 1 97 ? 1.845 -5.229 -4.977 1.00 98.12 97 LEU A CA 1
ATOM 771 C C . LEU A 1 97 ? 1.041 -6.230 -4.130 1.00 98.12 97 LEU A C 1
ATOM 773 O O . LEU A 1 97 ? -0.032 -5.886 -3.641 1.00 98.12 97 LEU A O 1
ATOM 777 N N . ASP A 1 98 ? 1.587 -7.420 -3.868 1.00 98.38 98 ASP A N 1
ATOM 778 C CA . ASP A 1 98 ? 0.933 -8.455 -3.054 1.00 98.38 98 ASP A CA 1
ATOM 779 C C . ASP A 1 98 ? 0.740 -8.022 -1.593 1.00 98.38 98 ASP A C 1
ATOM 781 O O . ASP A 1 98 ? -0.309 -8.277 -0.989 1.00 98.38 98 ASP A O 1
ATOM 785 N N . CYS A 1 99 ? 1.716 -7.311 -1.023 1.00 98.25 99 CYS A N 1
ATOM 786 C CA . CYS A 1 99 ? 1.589 -6.682 0.289 1.00 98.25 99 CYS A CA 1
ATOM 787 C C . CYS A 1 99 ? 0.455 -5.646 0.296 1.00 98.25 99 CYS A C 1
ATOM 789 O O . CYS A 1 99 ? -0.379 -5.649 1.206 1.00 98.25 99 CYS A O 1
ATOM 791 N N . ALA A 1 100 ? 0.372 -4.793 -0.729 1.00 98.31 100 ALA A N 1
ATOM 792 C CA . ALA A 1 100 ? -0.682 -3.788 -0.829 1.00 98.31 100 ALA A CA 1
ATOM 793 C C . ALA A 1 100 ? -2.068 -4.430 -0.979 1.00 98.31 100 ALA A C 1
ATOM 795 O O . ALA A 1 100 ? -3.029 -3.984 -0.346 1.00 98.31 100 ALA A O 1
ATOM 796 N N . GLU A 1 101 ? -2.176 -5.518 -1.746 1.00 98.50 101 GLU A N 1
ATOM 797 C CA . GLU A 1 101 ? -3.403 -6.306 -1.863 1.00 98.50 101 GLU A CA 1
ATOM 798 C C . GLU A 1 101 ? -3.823 -6.913 -0.518 1.00 98.50 101 GLU A C 1
ATOM 800 O O . GLU A 1 101 ? -4.997 -6.820 -0.149 1.00 98.50 101 GLU A O 1
ATOM 805 N N . ALA A 1 102 ? -2.885 -7.471 0.253 1.00 98.31 102 ALA A N 1
ATOM 806 C CA . ALA A 1 102 ? -3.169 -8.015 1.580 1.00 98.31 102 ALA A CA 1
ATOM 807 C C . ALA A 1 102 ? -3.713 -6.942 2.541 1.00 98.31 102 ALA A C 1
ATOM 809 O O . ALA A 1 102 ? -4.729 -7.170 3.207 1.00 98.31 102 ALA A O 1
ATOM 810 N N . VAL A 1 103 ? -3.095 -5.755 2.566 1.00 98.44 103 VAL A N 1
ATOM 811 C CA . VAL A 1 103 ? -3.564 -4.612 3.370 1.00 98.44 103 VAL A CA 1
ATOM 812 C C . VAL A 1 103 ? -4.969 -4.187 2.933 1.00 98.44 103 VAL A C 1
ATOM 814 O O . VAL A 1 103 ? -5.866 -4.062 3.767 1.00 98.44 103 VAL A O 1
ATOM 817 N N . MET A 1 104 ? -5.194 -4.017 1.628 1.00 97.88 104 MET A N 1
ATOM 818 C CA . MET A 1 104 ? -6.485 -3.610 1.058 1.00 97.88 104 MET A CA 1
ATOM 819 C C . MET A 1 104 ? -7.611 -4.605 1.364 1.00 97.88 104 MET A C 1
ATOM 821 O O . MET A 1 104 ? -8.736 -4.214 1.677 1.00 97.88 104 MET A O 1
ATOM 825 N N . GLN A 1 105 ? -7.335 -5.906 1.270 1.00 97.62 105 GLN A N 1
ATOM 826 C CA . GLN A 1 105 ? -8.316 -6.941 1.590 1.00 97.62 105 GLN A CA 1
ATOM 827 C C . GLN A 1 105 ? -8.671 -6.933 3.076 1.00 97.62 105 GLN A C 1
ATOM 829 O O . GLN A 1 105 ? -9.844 -7.066 3.434 1.00 97.62 105 GLN A O 1
ATOM 834 N N . TRP A 1 106 ? -7.673 -6.773 3.943 1.00 98.12 106 TRP A N 1
ATOM 835 C CA . TRP A 1 106 ? -7.896 -6.723 5.379 1.00 98.12 106 TRP A CA 1
ATOM 836 C C . TRP A 1 106 ? -8.684 -5.477 5.797 1.00 98.12 106 TRP A C 1
ATOM 838 O O . TRP A 1 106 ? -9.656 -5.606 6.540 1.00 98.12 106 TRP A O 1
ATOM 848 N N . THR A 1 107 ? -8.347 -4.289 5.282 1.00 97.56 107 THR A N 1
ATOM 849 C CA . THR A 1 107 ? -9.079 -3.053 5.613 1.00 97.56 107 THR A CA 1
ATOM 850 C C . THR A 1 107 ? -10.532 -3.119 5.161 1.00 97.56 107 THR A C 1
ATOM 852 O O . THR A 1 107 ? -11.421 -2.794 5.944 1.00 97.56 107 THR A O 1
ATOM 855 N N . ARG A 1 108 ? -10.806 -3.636 3.954 1.00 95.94 108 ARG A N 1
ATOM 856 C CA . ARG A 1 108 ? -12.180 -3.871 3.473 1.00 95.94 108 ARG A CA 1
ATOM 857 C C . ARG A 1 108 ? -12.971 -4.784 4.405 1.00 95.94 108 ARG A C 1
ATOM 859 O O . ARG A 1 108 ? -14.096 -4.454 4.757 1.00 95.94 108 ARG A O 1
ATOM 866 N N . LYS A 1 109 ? -12.389 -5.908 4.836 1.00 96.31 109 LYS A N 1
ATOM 867 C CA . LYS A 1 109 ? -13.045 -6.820 5.790 1.00 96.31 109 LYS A CA 1
ATOM 868 C C . LYS A 1 109 ? -13.285 -6.154 7.145 1.00 96.31 109 LYS A C 1
ATOM 870 O O . LYS A 1 109 ? -14.308 -6.412 7.764 1.00 96.31 109 LYS A O 1
ATOM 875 N N . SER A 1 110 ? -12.359 -5.312 7.594 1.00 94.38 110 SER A N 1
ATOM 876 C CA . SER A 1 110 ? -12.453 -4.594 8.868 1.00 94.38 110 SER A CA 1
ATOM 877 C C . SER A 1 110 ? -13.465 -3.447 8.865 1.00 94.38 110 SER A C 1
ATOM 879 O O . SER A 1 110 ? -13.904 -3.068 9.940 1.00 94.38 110 SER A O 1
ATOM 881 N N . LEU A 1 111 ? -13.821 -2.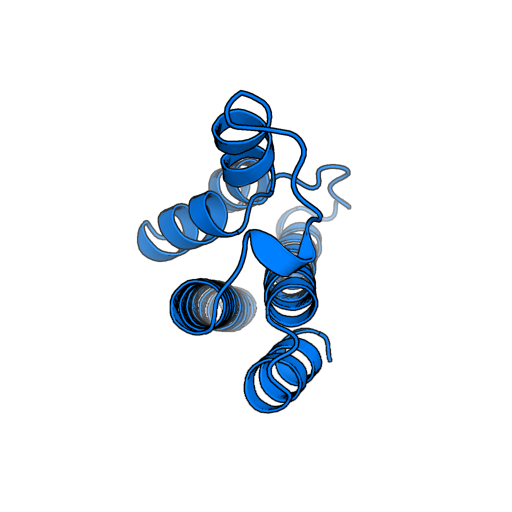899 7.697 1.00 8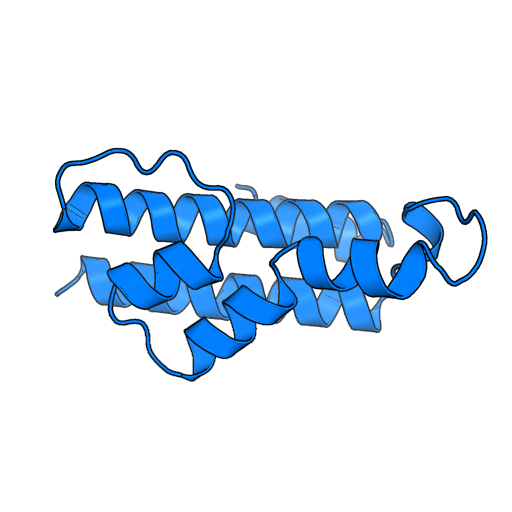9.44 111 LEU A N 1
ATOM 882 C CA . LEU A 1 111 ? -14.877 -1.885 7.543 1.00 89.44 111 LEU A CA 1
ATOM 883 C C . LEU A 1 111 ? -16.293 -2.479 7.521 1.00 89.44 111 LEU A C 1
ATOM 885 O O . LEU A 1 111 ? -17.262 -1.753 7.705 1.00 89.44 111 LEU A O 1
ATOM 889 N N . LEU A 1 112 ? -16.416 -3.775 7.230 1.00 86.44 112 LEU A N 1
ATOM 890 C CA . LEU A 1 112 ? -17.696 -4.492 7.185 1.00 86.44 112 LEU A CA 1
ATOM 891 C C . LEU A 1 112 ? -18.093 -5.096 8.541 1.00 86.44 112 LEU A C 1
ATOM 893 O O . LEU A 1 112 ? -19.139 -5.735 8.634 1.00 86.44 112 LEU A O 1
ATOM 897 N N . LYS A 1 113 ? -17.236 -4.948 9.552 1.00 72.00 113 LYS A N 1
ATOM 898 C CA . LYS A 1 113 ? -17.483 -5.360 10.934 1.00 72.00 113 LYS A CA 1
ATOM 899 C C . LYS A 1 113 ? -17.898 -4.149 11.749 1.00 72.00 113 LYS A C 1
ATOM 901 O O . LYS A 1 113 ? -18.812 -4.317 12.578 1.00 72.00 113 LYS A O 1
#

Mean predicted aligned error: 5.3 Å

Nearest PDB structures (foldseek):
  3lg7-assembly1_B  TM=2.722E-01  e=3.900E+00  synthetic construct
  6fvq-assembly1_A  TM=3.552E-01  e=6.892E+00  endosymbiont of Tevnia jerichonana (vent Tica)
  8dt0-assembly1_A  TM=2.996E-01  e=4.326E+00  synthetic construct

pLDDT: mean 87.82, std 16.93, range [40.62, 98.62]

Radius of gyration: 14.13 Å; Cα contacts (8 Å, |Δi|>4): 140; chains: 1; bounding box: 44×23×34 Å

Solvent-accessible surface area (backbone atoms only — not comparable to full-atom values): 6042 Å² total; per-residue (Å²): 107,42,54,56,52,14,51,55,24,46,76,68,69,36,18,38,59,8,32,52,25,9,32,50,34,27,46,54,38,52,49,52,47,40,32,71,76,69,73,44,82,79,91,71,86,51,36,44,61,53,30,58,79,65,70,50,55,69,74,40,41,54,25,20,51,72,48,23,65,67,62,56,53,70,64,40,68,81,58,62,98,65,62,70,63,76,78,36,44,70,68,56,21,51,51,33,39,53,28,20,49,51,36,44,54,51,41,55,58,61,73,77,107